Protein AF-A0A1J1JDD0-F1 (afdb_monomer_lite)

Radius of gyration: 22.76 Å; chains: 1; bounding box: 48×54×69 Å

Organism: Planktothrix agardhii (NCBI:txid1160)

pLDDT: mean 76.43, std 16.93, range [41.19, 98.12]

InterPro domains:
  IPR001091 Restriction/modification DNA-methyltransferase [PR00508] (56-70)
  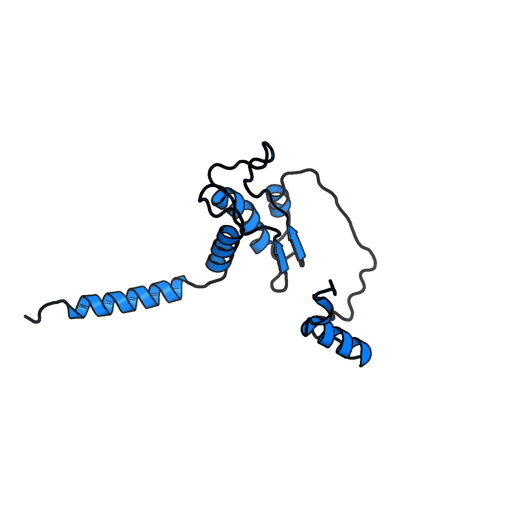IPR001091 Restriction/modification DNA-methyltransferase [PR00508] (86-106)
  IPR002052 DNA methylase, N-6 adenine-specific, conserved site [PS00092] (60-66)
  IPR002941 DNA methylase N-4/N-6 [PF01555] (57-111)
  IPR029063 S-adenosyl-L-methionine-dependent methyltransferase superfamily [G3DSA:3.40.50.150] (36-142)
  IPR029063 S-adenosyl-L-methionine-dependent methyltransferase superfamily [SSF53335] (38-130)

Sequence (152 aa):
MANKSHFNSGHIAINQLKKKGVLHSSIIAGISTLHTIHGVFIQDAVEFLKTLPDSSVQLIIIDPPY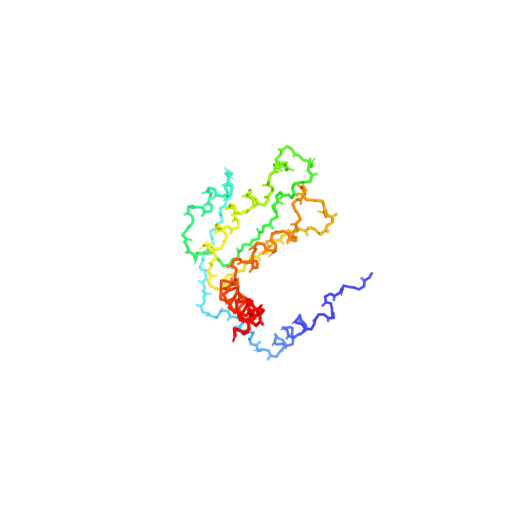NLDLDNWDTFDNYLEWAKGWLDQIYRVLSDSGNCVIFGGFQYQDLKNGDLLEILHYSLMKDSSLDDVLEEIASANQLTNDWEKPFL

Structure (mmCIF, N/CA/C/O backbone):
data_AF-A0A1J1JDD0-F1
#
_entry.id   AF-A0A1J1JDD0-F1
#
loop_
_atom_site.group_PDB
_atom_site.id
_atom_site.type_symbol
_atom_site.label_atom_id
_atom_site.label_alt_id
_atom_site.label_comp_id
_atom_site.label_asym_id
_atom_site.label_entity_id
_atom_site.label_seq_id
_atom_site.pdbx_PDB_ins_code
_atom_site.Cartn_x
_atom_site.Cartn_y
_atom_site.Cartn_z
_atom_site.occupancy
_atom_site.B_iso_or_equiv
_atom_site.auth_seq_id
_atom_site.auth_comp_id
_atom_site.auth_asym_id
_atom_site.auth_atom_id
_atom_site.pdbx_PDB_model_num
ATOM 1 N N . MET A 1 1 ? 19.305 16.853 17.725 1.00 51.75 1 MET A N 1
ATOM 2 C CA . MET A 1 1 ? 18.017 17.482 17.345 1.00 51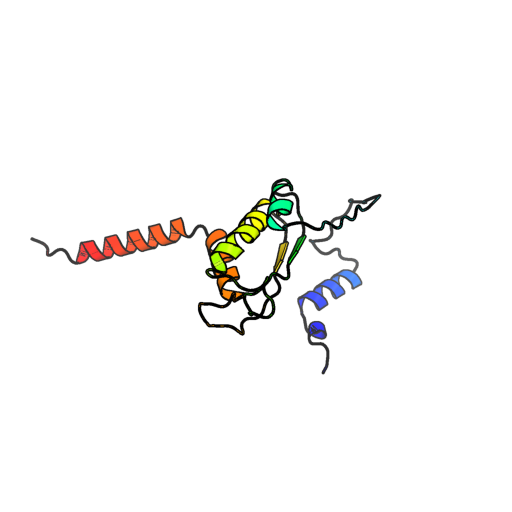.75 1 MET A CA 1
ATOM 3 C C . MET A 1 1 ? 16.911 16.814 18.144 1.00 51.75 1 MET A C 1
ATOM 5 O O . MET A 1 1 ? 16.949 15.596 18.263 1.00 51.75 1 MET A O 1
ATOM 9 N N . ALA A 1 2 ? 15.976 17.569 18.728 1.00 55.94 2 ALA A N 1
ATOM 10 C CA . ALA A 1 2 ? 14.811 16.965 19.378 1.00 55.94 2 ALA A CA 1
ATOM 11 C C . ALA A 1 2 ? 13.950 16.249 18.326 1.00 55.94 2 ALA A C 1
ATOM 13 O O . ALA A 1 2 ? 13.798 16.750 17.210 1.00 55.94 2 ALA A O 1
ATOM 14 N N . ASN A 1 3 ? 13.412 15.078 18.670 1.00 67.06 3 ASN A N 1
ATOM 15 C CA . ASN A 1 3 ? 12.514 14.345 17.785 1.00 67.06 3 ASN A CA 1
ATOM 16 C C . ASN A 1 3 ? 11.291 15.226 17.461 1.00 67.06 3 ASN A C 1
ATOM 18 O O . ASN A 1 3 ? 10.582 15.663 18.370 1.00 67.06 3 ASN A O 1
ATOM 22 N N . LYS A 1 4 ? 11.049 15.484 16.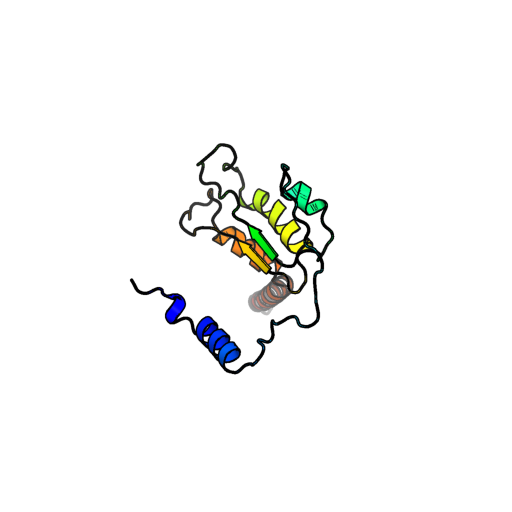166 1.00 69.81 4 LYS A N 1
ATOM 23 C CA . LYS A 1 4 ? 9.928 16.309 15.679 1.00 69.81 4 LYS A CA 1
ATOM 24 C C . LYS A 1 4 ? 8.560 15.758 16.106 1.00 69.81 4 LYS A C 1
ATOM 26 O O . LYS A 1 4 ? 7.601 16.522 16.176 1.00 69.81 4 LYS A O 1
ATOM 31 N N . SER A 1 5 ? 8.465 14.470 16.447 1.00 68.31 5 SER A N 1
ATOM 32 C CA . SER A 1 5 ? 7.222 13.849 16.913 1.00 68.31 5 SER A CA 1
ATOM 33 C C . SER A 1 5 ? 6.717 14.403 18.251 1.00 68.31 5 SER A C 1
ATOM 35 O O . SER A 1 5 ? 5.516 14.345 18.505 1.00 68.31 5 SER A O 1
ATOM 37 N N . HIS A 1 6 ? 7.581 15.002 19.084 1.00 70.25 6 HIS A N 1
ATOM 38 C CA . HIS A 1 6 ? 7.177 15.582 20.373 1.00 70.25 6 HIS A CA 1
ATOM 39 C C . HIS A 1 6 ? 6.193 16.749 20.246 1.00 70.25 6 HIS A C 1
ATOM 41 O O . HIS A 1 6 ? 5.476 17.032 21.203 1.00 70.25 6 HIS A O 1
ATOM 47 N N . PHE A 1 7 ? 6.141 17.399 19.081 1.00 82.00 7 PHE A N 1
ATOM 48 C CA . PHE A 1 7 ? 5.241 18.519 18.803 1.00 82.00 7 PHE A CA 1
ATOM 49 C C . PHE A 1 7 ? 4.066 18.130 17.900 1.00 82.00 7 PHE A C 1
ATOM 51 O O . PHE A 1 7 ? 3.277 18.989 17.513 1.00 82.00 7 PHE A O 1
ATOM 58 N N . ASN A 1 8 ? 3.929 16.848 17.549 1.00 87.69 8 ASN A N 1
ATOM 59 C CA . ASN A 1 8 ? 2.822 16.391 16.722 1.00 87.69 8 ASN A CA 1
ATOM 60 C C . ASN A 1 8 ? 1.518 16.401 17.541 1.00 87.69 8 ASN A C 1
ATOM 62 O O . ASN A 1 8 ? 1.365 15.650 18.508 1.00 87.69 8 ASN A O 1
ATOM 66 N N . SER A 1 9 ? 0.572 17.253 17.142 1.00 87.19 9 SER A N 1
ATOM 67 C CA . SER A 1 9 ? -0.711 17.453 17.826 1.00 87.19 9 SER A CA 1
ATOM 68 C C . SER A 1 9 ? -1.555 16.179 17.904 1.00 87.19 9 SER A C 1
ATOM 70 O O . SER A 1 9 ? -2.175 15.935 18.938 1.00 87.19 9 SER A O 1
ATOM 72 N N . GLY A 1 10 ? -1.526 15.330 16.873 1.00 83.19 10 GLY A N 1
ATOM 73 C CA . GLY A 1 10 ? -2.217 14.039 16.853 1.00 83.19 10 GLY A CA 1
ATOM 74 C C . GLY A 1 10 ? -1.651 13.059 17.882 1.00 83.19 10 GLY A C 1
ATOM 75 O O . GLY A 1 10 ? -2.391 12.526 18.708 1.00 83.19 10 GLY A O 1
ATOM 76 N N . HIS A 1 11 ? -0.327 12.888 17.919 1.00 82.19 11 HIS A N 1
ATOM 77 C CA . HIS A 1 11 ? 0.335 12.069 18.941 1.00 82.19 11 HIS A CA 1
ATOM 78 C C . HIS A 1 11 ? 0.077 12.598 20.356 1.00 82.19 11 HIS A C 1
ATOM 80 O O . HIS A 1 11 ? -0.155 11.814 21.280 1.00 82.19 11 HIS A O 1
ATOM 86 N N . ILE A 1 12 ? 0.101 13.921 20.542 1.00 88.31 12 ILE A N 1
ATOM 87 C CA . ILE A 1 12 ? -0.226 14.552 21.825 1.00 88.31 12 ILE A CA 1
ATOM 88 C C . ILE A 1 12 ? -1.678 14.241 22.215 1.00 88.31 12 ILE A C 1
ATOM 90 O O . ILE A 1 12 ? -1.910 13.818 23.348 1.00 88.31 12 ILE A O 1
ATOM 94 N N . ALA A 1 13 ? -2.637 14.386 21.299 1.00 87.25 13 ALA A N 1
ATOM 95 C CA . ALA A 1 13 ? -4.052 14.113 21.544 1.00 87.25 13 ALA A CA 1
ATOM 96 C C . ALA A 1 13 ? -4.309 12.637 21.895 1.00 87.25 13 ALA A C 1
ATOM 98 O O . ALA A 1 13 ? -4.952 12.354 22.904 1.00 87.25 13 ALA A O 1
ATOM 99 N N . ILE A 1 14 ? -3.732 11.691 21.146 1.00 85.31 14 ILE A N 1
ATOM 100 C CA . ILE A 1 14 ? -3.837 10.248 21.432 1.00 85.31 14 ILE A CA 1
ATOM 101 C C . ILE A 1 14 ? -3.258 9.923 22.817 1.00 85.31 14 ILE A C 1
ATOM 103 O O . ILE A 1 14 ? -3.868 9.196 23.604 1.00 85.31 14 ILE A O 1
ATOM 107 N N . ASN A 1 15 ? -2.111 10.511 23.165 1.00 87.12 15 ASN A N 1
ATOM 108 C CA . ASN A 1 15 ? -1.516 10.341 24.489 1.00 87.12 15 ASN A CA 1
ATOM 109 C C . ASN A 1 15 ? -2.385 10.944 25.606 1.00 87.12 15 ASN A C 1
ATOM 111 O O . ASN A 1 15 ? -2.471 10.368 26.691 1.00 87.12 15 ASN A O 1
ATOM 115 N N . GLN A 1 16 ? -3.032 12.088 25.367 1.00 89.50 16 GLN A N 1
ATOM 116 C CA . GLN A 1 16 ? -3.974 12.688 26.315 1.00 89.50 16 GLN A CA 1
ATOM 117 C C . GLN A 1 16 ? -5.216 11.813 26.513 1.00 89.50 16 GLN A C 1
ATOM 119 O O . GLN A 1 16 ? -5.628 11.624 27.656 1.00 89.50 16 GLN A O 1
ATOM 124 N N . LEU A 1 17 ? -5.778 11.250 25.438 1.00 88.19 17 LEU A N 1
ATOM 125 C CA . LEU A 1 17 ? -6.900 10.308 25.502 1.00 88.19 17 LEU A CA 1
ATOM 126 C C . LEU A 1 17 ? -6.533 9.084 26.346 1.00 88.19 17 LEU A C 1
ATOM 128 O O . LEU A 1 17 ? -7.223 8.785 27.321 1.00 88.19 17 LEU A O 1
ATOM 132 N N . LYS A 1 18 ? -5.371 8.473 26.071 1.00 86.00 18 LYS A N 1
ATOM 133 C CA . LYS A 1 18 ? -4.840 7.345 26.849 1.00 86.00 18 LYS A CA 1
ATOM 134 C C . LYS A 1 18 ? -4.696 7.681 28.336 1.00 86.00 18 LYS A C 1
ATOM 136 O O . LYS A 1 18 ? -5.122 6.899 29.179 1.00 86.00 18 LYS A O 1
ATOM 141 N N . LYS A 1 19 ? -4.136 8.851 28.674 1.00 90.81 19 LYS A N 1
ATOM 142 C CA . LYS A 1 19 ? -3.991 9.312 30.072 1.00 90.81 19 LYS A CA 1
ATOM 143 C C . LYS A 1 19 ? -5.331 9.538 30.773 1.00 90.81 19 LYS A C 1
ATOM 145 O O . LYS A 1 19 ? -5.412 9.356 31.981 1.00 90.81 19 LYS A O 1
ATOM 150 N N . LYS A 1 20 ? -6.362 9.944 30.030 1.00 93.69 20 LYS A N 1
ATOM 151 C CA . LYS A 1 20 ? -7.723 10.161 30.541 1.00 93.69 20 LYS A CA 1
ATOM 152 C C . LYS A 1 20 ? -8.570 8.881 30.566 1.00 93.69 20 LYS A C 1
ATOM 154 O O . LYS A 1 20 ? -9.729 8.952 30.956 1.00 93.69 20 LYS A O 1
ATOM 159 N N . GLY A 1 21 ? -8.028 7.737 30.134 1.00 88.25 21 GLY A N 1
ATOM 160 C CA . GLY A 1 21 ? -8.785 6.488 30.009 1.00 88.25 21 GLY A CA 1
ATOM 161 C C . GLY A 1 21 ? -9.873 6.534 28.931 1.00 88.25 21 GLY A C 1
ATOM 162 O O . GLY A 1 21 ? -10.781 5.710 28.947 1.00 88.25 21 GLY A O 1
ATOM 163 N N . VAL A 1 22 ? -9.801 7.498 28.007 1.00 88.56 22 VAL A N 1
ATOM 164 C CA . VAL A 1 22 ? -10.752 7.641 26.901 1.00 88.56 22 VAL A CA 1
ATOM 165 C C . VAL A 1 22 ? -10.226 6.850 25.709 1.00 88.56 22 VAL A C 1
ATOM 167 O O . VAL A 1 22 ? -9.070 7.003 25.311 1.00 88.56 22 VAL A O 1
ATOM 170 N N . LEU A 1 23 ? -11.076 5.999 25.141 1.00 83.25 23 LEU A N 1
ATOM 171 C CA . LEU A 1 23 ? -10.750 5.228 23.947 1.00 83.25 23 LEU A CA 1
ATOM 172 C C . LEU A 1 23 ? -10.761 6.140 22.714 1.00 83.25 23 LEU A C 1
ATOM 174 O O . LEU A 1 23 ? -11.640 6.986 22.561 1.00 83.25 23 LEU A O 1
ATOM 178 N N . HIS A 1 24 ? -9.771 5.975 21.839 1.00 82.69 24 HIS A N 1
ATOM 179 C CA . HIS A 1 24 ? -9.778 6.624 20.530 1.00 82.69 24 HIS A CA 1
ATOM 180 C C . HIS A 1 24 ? -10.868 5.996 19.650 1.00 82.69 24 HIS A C 1
ATOM 182 O O . HIS A 1 24 ? -11.141 4.805 19.780 1.00 82.69 24 HIS A O 1
ATOM 188 N N . SER A 1 25 ? -11.461 6.760 18.731 1.00 78.62 25 SER A N 1
ATOM 189 C CA . SER A 1 25 ? -12.520 6.266 17.834 1.00 78.62 25 SER A CA 1
ATOM 190 C C . SER A 1 25 ? -12.079 5.091 16.955 1.00 78.62 25 SER A C 1
ATOM 192 O O . SER A 1 25 ? -12.912 4.301 16.532 1.00 78.62 25 SER A O 1
ATOM 194 N N . SER A 1 26 ? -10.772 4.946 16.720 1.00 71.75 26 SER A N 1
ATOM 195 C CA . SER A 1 26 ? -10.186 3.815 15.990 1.00 71.75 26 SER A CA 1
ATOM 196 C C . SER A 1 26 ? -9.942 2.565 16.847 1.00 71.75 26 SER A C 1
ATOM 198 O O . SER A 1 26 ? -9.385 1.591 16.346 1.00 71.75 26 SER A O 1
ATOM 200 N N . ILE A 1 27 ? -10.271 2.581 18.146 1.00 77.88 27 ILE A N 1
ATOM 201 C CA . ILE A 1 27 ? -10.171 1.386 18.991 1.00 77.88 27 ILE A CA 1
ATOM 202 C C . ILE A 1 27 ? -11.222 0.386 18.516 1.00 77.88 27 ILE A C 1
ATOM 204 O O . ILE A 1 27 ? -12.421 0.637 18.611 1.00 77.88 27 ILE A O 1
ATOM 208 N N . ILE A 1 28 ? -10.764 -0.784 18.086 1.00 72.00 28 ILE A N 1
ATOM 209 C CA . ILE A 1 28 ? -11.635 -1.924 17.824 1.00 72.00 28 ILE A CA 1
ATOM 210 C C . ILE A 1 28 ? -11.722 -2.744 19.114 1.00 72.00 28 ILE A C 1
ATOM 212 O O . ILE A 1 28 ? -10.779 -3.440 19.492 1.00 72.00 28 ILE A O 1
ATOM 216 N N . ALA A 1 29 ? -12.838 -2.619 19.832 1.00 72.19 29 ALA A N 1
ATOM 217 C CA . ALA A 1 29 ? -13.115 -3.403 21.033 1.00 72.19 29 ALA A CA 1
ATOM 218 C C . ALA A 1 29 ? -13.839 -4.711 20.672 1.00 72.19 29 ALA A C 1
ATOM 220 O O . ALA A 1 29 ? -14.670 -4.738 19.770 1.00 72.19 29 ALA A O 1
ATOM 221 N N . GLY A 1 30 ? -13.551 -5.794 21.399 1.00 68.25 30 GLY A N 1
ATOM 222 C CA . GLY A 1 30 ? -14.292 -7.056 21.269 1.00 68.25 30 GLY A CA 1
ATOM 223 C C . GLY A 1 30 ? -13.774 -8.036 20.211 1.00 68.25 30 GLY A C 1
ATOM 224 O O . GLY A 1 30 ? -14.352 -9.108 20.070 1.00 68.25 30 GLY A O 1
ATOM 225 N N . ILE A 1 31 ? -12.668 -7.731 19.522 1.00 72.62 31 ILE A N 1
ATOM 226 C CA . ILE A 1 31 ? -11.954 -8.710 18.690 1.00 72.62 31 ILE A CA 1
ATOM 227 C C . ILE A 1 31 ? -10.794 -9.287 19.502 1.00 72.62 31 ILE A C 1
ATOM 229 O O . ILE A 1 31 ? -9.842 -8.586 19.836 1.00 72.62 31 ILE A O 1
ATOM 233 N N . SER A 1 32 ? -10.876 -10.577 19.822 1.00 72.12 32 SER A N 1
ATOM 234 C CA . SER A 1 32 ? -9.757 -11.348 20.361 1.00 72.12 32 SER A CA 1
ATOM 235 C C . SER A 1 32 ? -9.313 -12.342 19.296 1.00 72.12 32 SER A C 1
ATOM 237 O O . SER A 1 32 ? -10.005 -13.319 19.014 1.00 72.12 32 SER A O 1
ATOM 239 N N . THR A 1 33 ? -8.169 -12.080 18.666 1.00 71.12 33 THR A N 1
ATOM 240 C CA . THR A 1 33 ? -7.538 -13.060 17.781 1.00 71.12 33 THR A CA 1
ATOM 241 C C . THR A 1 33 ? -6.827 -14.086 18.654 1.00 71.12 33 THR A C 1
ATOM 243 O O . THR A 1 33 ? -5.789 -13.786 19.241 1.00 71.12 33 THR A O 1
ATOM 246 N N . LEU A 1 34 ? -7.383 -15.291 18.762 1.00 81.00 34 LEU A N 1
ATOM 247 C CA . LEU A 1 34 ? -6.770 -16.363 19.555 1.00 81.00 34 LEU A CA 1
ATOM 248 C C . LEU A 1 34 ? -5.403 -16.784 18.990 1.00 81.00 34 LEU A C 1
ATOM 250 O O . LEU A 1 34 ? -4.522 -17.176 19.748 1.00 81.00 34 LEU A O 1
ATOM 254 N N . HIS A 1 35 ? -5.220 -16.671 17.670 1.00 87.69 35 HIS A N 1
ATOM 255 C CA . HIS A 1 35 ? -3.991 -17.030 16.965 1.00 87.69 35 HIS A CA 1
ATOM 256 C C . HIS A 1 35 ? -3.738 -16.072 15.797 1.00 87.69 35 HIS A C 1
ATOM 258 O O . HIS A 1 35 ? -4.678 -15.521 15.225 1.00 87.69 35 HIS A O 1
ATOM 264 N N . THR A 1 36 ? -2.466 -15.902 15.432 1.00 92.06 36 THR A N 1
ATOM 265 C CA . THR A 1 36 ? -2.048 -15.187 14.217 1.00 92.06 36 THR A CA 1
ATOM 266 C C . THR A 1 36 ? -1.355 -16.161 13.274 1.00 92.06 36 THR A C 1
ATOM 268 O O . THR A 1 36 ? -0.715 -17.113 13.724 1.00 92.06 36 THR A O 1
ATOM 271 N N . ILE A 1 37 ? -1.499 -15.936 11.971 1.00 94.00 37 ILE A N 1
ATOM 272 C CA . ILE A 1 37 ? -0.861 -16.739 10.926 1.00 94.00 37 ILE A CA 1
ATOM 273 C C . ILE A 1 37 ? 0.087 -15.826 10.162 1.00 94.00 37 ILE A C 1
ATOM 275 O O . ILE A 1 37 ? -0.275 -14.705 9.814 1.00 94.00 37 ILE A O 1
ATOM 279 N N . HIS A 1 38 ? 1.304 -16.311 9.931 1.00 96.00 38 HIS A N 1
ATOM 280 C CA . HIS A 1 38 ? 2.373 -15.575 9.266 1.00 96.00 38 HIS A CA 1
ATOM 281 C C . HIS A 1 38 ? 2.849 -16.415 8.088 1.00 96.00 38 HIS A C 1
ATOM 283 O O . HIS A 1 38 ? 3.143 -17.598 8.255 1.00 96.00 38 HIS A O 1
ATOM 289 N N . GLY A 1 39 ? 2.894 -15.812 6.904 1.00 94.81 39 GLY A N 1
ATOM 290 C CA . GLY A 1 39 ? 3.335 -16.464 5.677 1.00 94.81 39 GLY A CA 1
ATOM 291 C C . GLY A 1 39 ? 4.376 -15.609 4.972 1.00 94.81 39 GLY A C 1
ATOM 292 O O . GLY A 1 39 ? 4.237 -14.391 4.911 1.00 94.81 39 GLY A O 1
ATOM 293 N N . VAL A 1 40 ? 5.412 -16.258 4.446 1.00 96.44 40 VAL A N 1
ATOM 294 C CA . VAL A 1 40 ? 6.416 -15.636 3.580 1.00 96.44 40 VAL A CA 1
ATOM 295 C C . VAL A 1 40 ? 6.406 -16.402 2.272 1.00 96.44 40 VAL A C 1
ATOM 297 O O . VAL A 1 40 ? 6.516 -17.628 2.269 1.00 96.44 40 VAL A O 1
ATOM 300 N N . PHE A 1 41 ? 6.260 -15.678 1.172 1.00 95.31 41 PHE A N 1
ATOM 301 C CA . PHE A 1 41 ? 6.122 -16.259 -0.152 1.00 95.31 41 PHE A CA 1
ATOM 302 C C . PHE A 1 41 ? 7.190 -15.681 -1.075 1.00 95.31 41 PHE A C 1
ATOM 304 O O . PHE A 1 41 ? 7.393 -14.471 -1.102 1.00 95.31 41 PHE A O 1
ATOM 311 N N . ILE A 1 42 ? 7.863 -16.552 -1.827 1.00 97.00 42 ILE A N 1
ATOM 312 C CA . ILE A 1 42 ? 8.843 -16.164 -2.845 1.00 97.00 42 ILE A CA 1
ATOM 313 C C . ILE A 1 42 ? 8.151 -16.303 -4.199 1.00 97.00 42 ILE A C 1
ATOM 315 O O . ILE A 1 42 ? 8.087 -17.396 -4.757 1.00 97.00 42 ILE A O 1
ATOM 319 N N . GLN A 1 43 ? 7.566 -15.210 -4.675 1.00 94.31 43 GLN A N 1
ATOM 320 C CA . GLN A 1 43 ? 6.800 -15.155 -5.919 1.00 94.31 43 GLN A CA 1
ATOM 321 C C . GLN A 1 43 ? 6.673 -13.712 -6.408 1.00 94.31 43 GLN A C 1
ATOM 323 O O . GLN A 1 43 ? 6.980 -12.777 -5.666 1.00 94.31 43 GLN A O 1
ATOM 328 N N . ASP A 1 44 ? 6.175 -13.543 -7.631 1.00 94.69 44 ASP A N 1
ATOM 329 C CA . ASP A 1 44 ? 5.758 -12.234 -8.124 1.00 94.69 44 ASP A CA 1
ATOM 330 C C . ASP A 1 44 ? 4.625 -11.661 -7.254 1.00 94.69 44 ASP A C 1
ATOM 332 O O . ASP A 1 44 ? 3.637 -12.340 -6.950 1.00 94.69 44 ASP A O 1
ATOM 336 N N . ALA A 1 45 ? 4.784 -10.409 -6.823 1.00 94.00 45 ALA A N 1
ATOM 337 C CA . ALA A 1 45 ? 3.861 -9.776 -5.888 1.00 94.00 45 ALA A CA 1
ATOM 338 C C . ALA A 1 45 ? 2.475 -9.543 -6.506 1.00 94.00 45 ALA A C 1
ATOM 340 O O . ALA A 1 45 ? 1.468 -9.698 -5.815 1.00 94.00 45 ALA A O 1
ATOM 341 N N . VAL A 1 46 ? 2.398 -9.208 -7.796 1.00 94.50 46 VAL A N 1
ATOM 342 C CA . VAL A 1 46 ? 1.124 -8.954 -8.482 1.00 94.50 46 VAL A CA 1
ATOM 343 C C . VAL A 1 46 ? 0.356 -10.257 -8.664 1.00 94.50 46 VAL A C 1
ATOM 345 O O . VAL A 1 46 ? -0.843 -10.302 -8.383 1.00 94.50 46 VAL A O 1
ATOM 348 N N . GLU A 1 47 ? 1.037 -11.334 -9.059 1.00 97.19 47 GLU A N 1
ATOM 349 C CA . GLU A 1 47 ? 0.423 -12.663 -9.142 1.00 97.19 47 GLU A CA 1
ATOM 350 C C . GLU A 1 47 ? -0.077 -13.148 -7.780 1.00 97.19 47 GLU A C 1
ATOM 352 O O . GLU A 1 47 ? -1.182 -13.682 -7.691 1.00 97.19 47 GLU A O 1
ATOM 357 N N . PHE A 1 48 ? 0.662 -12.887 -6.697 1.00 96.88 48 PHE A N 1
ATOM 358 C CA . PHE A 1 48 ? 0.165 -13.182 -5.355 1.00 96.88 48 PHE A CA 1
ATOM 359 C C . PHE A 1 48 ? -1.097 -12.392 -5.018 1.00 96.88 48 PHE A C 1
ATOM 361 O O . PHE A 1 48 ? -2.079 -12.974 -4.552 1.00 96.88 48 PHE A O 1
ATOM 368 N N . LEU A 1 49 ? -1.090 -11.077 -5.258 1.00 96.56 49 LEU A N 1
ATOM 369 C CA . LEU A 1 49 ? -2.231 -10.222 -4.941 1.00 96.56 49 LEU A CA 1
ATOM 370 C C . LEU A 1 49 ? -3.499 -10.688 -5.670 1.00 96.56 49 LEU A C 1
ATOM 372 O O . LEU A 1 49 ? -4.568 -10.693 -5.063 1.00 96.56 49 LEU A O 1
ATOM 376 N N . LYS A 1 50 ? -3.390 -11.166 -6.920 1.00 96.94 50 LYS A N 1
ATOM 377 C CA . LYS A 1 50 ? -4.513 -11.751 -7.683 1.00 96.94 50 LYS A CA 1
ATOM 378 C C . LYS A 1 50 ? -5.162 -12.961 -7.003 1.00 96.94 50 LYS A C 1
ATOM 380 O O . LYS A 1 50 ? -6.330 -13.234 -7.257 1.00 96.94 50 LYS A O 1
ATOM 385 N N . THR A 1 51 ? -4.439 -13.679 -6.141 1.00 97.19 51 THR A N 1
ATOM 386 C CA . THR A 1 51 ? -4.996 -14.811 -5.378 1.00 97.19 51 THR A CA 1
ATOM 387 C C . THR A 1 51 ? -5.809 -14.375 -4.157 1.00 97.19 51 THR A C 1
ATOM 389 O O . THR A 1 51 ? -6.598 -15.163 -3.633 1.00 97.19 51 THR A O 1
ATOM 392 N N . LEU A 1 52 ? -5.624 -13.134 -3.693 1.00 97.25 52 LEU A N 1
ATOM 393 C CA . LEU A 1 52 ? -6.340 -12.600 -2.540 1.00 97.25 52 LEU A CA 1
ATOM 394 C C . LEU A 1 52 ? -7.759 -12.162 -2.936 1.00 97.25 52 LEU A C 1
ATOM 396 O O . LEU A 1 52 ? -7.931 -11.566 -4.006 1.00 97.25 52 LEU A O 1
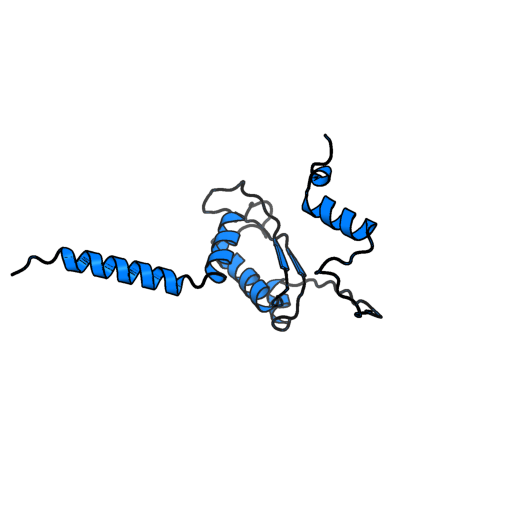ATOM 400 N N . PRO A 1 53 ? -8.772 -12.389 -2.081 1.00 98.12 53 PRO A N 1
ATOM 401 C CA . PRO A 1 53 ? -10.117 -11.873 -2.309 1.00 98.12 53 PRO A CA 1
ATOM 402 C C . PRO A 1 53 ? -10.166 -10.340 -2.310 1.00 98.12 53 PRO A C 1
ATOM 404 O O . PRO A 1 53 ? -9.341 -9.680 -1.670 1.00 98.12 53 PRO A O 1
ATOM 407 N N . ASP A 1 54 ? -11.173 -9.787 -2.978 1.00 97.94 54 ASP A N 1
ATOM 408 C CA . ASP A 1 54 ? -11.499 -8.360 -2.913 1.00 97.94 54 ASP A CA 1
ATOM 409 C C . ASP A 1 54 ? -11.777 -7.946 -1.457 1.00 97.94 54 ASP A C 1
ATOM 411 O O . ASP A 1 54 ? -12.304 -8.736 -0.667 1.00 97.94 54 ASP A O 1
ATOM 415 N N . SER A 1 55 ? -11.406 -6.716 -1.095 1.00 97.06 55 SER A N 1
ATOM 416 C CA . SER A 1 55 ? -11.685 -6.115 0.220 1.00 97.06 55 SER A CA 1
ATOM 417 C C . SER A 1 55 ? -11.276 -6.962 1.439 1.00 97.06 55 SER A C 1
ATOM 419 O O . SER A 1 55 ? -11.930 -6.934 2.484 1.00 97.06 55 SER A O 1
ATOM 421 N N . SER A 1 56 ? -10.186 -7.723 1.324 1.00 97.31 56 SER A N 1
ATOM 422 C CA . SER A 1 56 ? -9.717 -8.670 2.344 1.00 97.31 56 SER A CA 1
ATOM 423 C C . SER A 1 56 ? -8.528 -8.177 3.176 1.00 97.31 56 SER A C 1
ATOM 425 O O . SER A 1 56 ? -8.183 -8.800 4.183 1.00 97.31 56 SER A O 1
ATOM 427 N N . VAL A 1 57 ? -7.901 -7.062 2.790 1.00 97.06 57 VAL A N 1
ATOM 428 C CA . VAL A 1 57 ? -6.668 -6.554 3.401 1.00 97.06 57 VAL A CA 1
ATOM 429 C C . VAL A 1 57 ? -6.910 -5.220 4.106 1.00 97.06 57 VAL A C 1
ATOM 431 O O . VAL A 1 57 ? -7.398 -4.264 3.514 1.00 97.06 57 VAL A O 1
ATOM 434 N N . GLN A 1 58 ? -6.518 -5.140 5.380 1.00 95.00 58 GLN A N 1
ATOM 435 C CA . GLN A 1 58 ? -6.682 -3.930 6.199 1.00 95.00 58 GLN A CA 1
ATOM 436 C C . GLN A 1 58 ? -5.516 -2.938 6.069 1.00 95.00 58 GLN A C 1
ATOM 438 O O . GLN A 1 58 ? -5.693 -1.730 6.232 1.00 95.00 58 GLN A O 1
ATOM 443 N N . LEU A 1 59 ? -4.302 -3.437 5.850 1.00 95.38 59 LEU A N 1
ATOM 444 C CA . LEU A 1 59 ? -3.102 -2.613 5.766 1.00 95.38 59 LEU A CA 1
ATOM 445 C C . LEU A 1 59 ? -2.134 -3.222 4.762 1.00 95.38 59 LEU A C 1
ATOM 447 O O . LEU A 1 59 ? -1.738 -4.378 4.911 1.00 95.38 59 LEU A O 1
ATOM 451 N N . ILE A 1 60 ? -1.728 -2.416 3.787 1.00 96.19 60 ILE A N 1
ATOM 452 C CA . ILE A 1 60 ? -0.637 -2.728 2.868 1.00 96.19 60 ILE A CA 1
ATOM 453 C C . ILE A 1 60 ? 0.509 -1.766 3.147 1.00 96.19 60 ILE A C 1
ATOM 455 O O . ILE A 1 60 ? 0.311 -0.561 3.301 1.00 96.19 60 ILE A O 1
ATOM 459 N N . ILE A 1 61 ? 1.713 -2.317 3.231 1.00 95.56 61 ILE A N 1
ATOM 460 C CA . ILE A 1 61 ? 2.955 -1.565 3.365 1.00 95.56 61 ILE A CA 1
ATOM 461 C C . ILE A 1 61 ? 3.827 -1.995 2.194 1.00 95.56 61 ILE A C 1
ATOM 463 O O . ILE A 1 61 ? 4.124 -3.184 2.072 1.00 95.56 61 ILE A O 1
ATOM 467 N N . ILE A 1 62 ? 4.200 -1.055 1.331 1.00 91.56 62 ILE A N 1
ATOM 468 C CA . ILE A 1 62 ? 4.939 -1.349 0.106 1.00 91.56 62 ILE A CA 1
ATOM 469 C C . ILE A 1 62 ? 6.113 -0.385 -0.069 1.00 91.56 62 ILE A C 1
ATOM 471 O O . ILE A 1 62 ? 5.970 0.827 0.077 1.00 91.56 62 ILE A O 1
ATOM 475 N N . ASP A 1 63 ? 7.268 -0.956 -0.390 1.00 89.31 63 ASP A N 1
ATOM 476 C CA . ASP A 1 63 ? 8.487 -0.260 -0.798 1.00 89.31 63 ASP A CA 1
ATOM 477 C C . ASP A 1 63 ? 8.865 -0.808 -2.184 1.00 89.31 63 ASP A C 1
ATOM 479 O O . ASP A 1 63 ? 9.585 -1.809 -2.266 1.00 89.31 63 ASP A O 1
ATOM 483 N N . PRO A 1 64 ? 8.224 -0.309 -3.260 1.00 87.44 64 PRO A N 1
ATOM 484 C CA . PRO A 1 64 ? 8.397 -0.877 -4.591 1.00 87.44 64 PRO A CA 1
ATOM 485 C C . PRO A 1 64 ? 9.763 -0.496 -5.195 1.00 87.44 64 PRO A C 1
ATOM 487 O O . PRO A 1 64 ? 10.376 0.475 -4.761 1.00 87.44 64 PRO A O 1
ATOM 490 N N . PRO A 1 65 ? 10.231 -1.215 -6.230 1.00 84.69 65 PRO A N 1
ATOM 491 C CA . PRO A 1 65 ? 11.201 -0.680 -7.193 1.00 84.69 65 PRO A CA 1
ATOM 492 C C . PRO A 1 65 ? 10.790 0.728 -7.670 1.00 84.69 65 PRO A C 1
ATOM 494 O O . PRO A 1 65 ? 9.600 0.943 -7.881 1.00 84.69 65 PRO A O 1
ATOM 497 N N . TYR A 1 66 ? 11.737 1.657 -7.854 1.00 74.38 66 TYR A N 1
ATOM 498 C CA . TYR A 1 66 ? 11.492 3.071 -8.221 1.00 74.38 66 TYR A CA 1
ATOM 499 C C . TYR A 1 66 ? 12.116 3.481 -9.565 1.00 74.38 66 TYR A C 1
ATOM 501 O O . TYR A 1 66 ? 12.179 4.668 -9.891 1.00 74.38 66 TYR A O 1
ATOM 509 N N . ASN A 1 67 ? 12.578 2.517 -10.357 1.00 74.44 67 ASN A N 1
ATOM 510 C CA . ASN A 1 67 ? 13.275 2.763 -11.613 1.00 74.44 67 ASN A CA 1
ATOM 511 C C . ASN A 1 67 ? 14.564 3.588 -11.433 1.00 74.44 67 ASN A C 1
ATOM 513 O O . ASN A 1 67 ? 14.794 4.556 -12.158 1.00 74.44 67 ASN A O 1
ATOM 517 N N . LEU A 1 68 ? 15.364 3.282 -10.405 1.00 68.50 68 LEU A N 1
ATOM 518 C CA . LEU A 1 68 ? 16.585 4.030 -10.076 1.00 68.50 68 LEU A CA 1
ATOM 519 C C . LEU A 1 68 ? 17.833 3.462 -10.757 1.00 68.50 68 LEU A C 1
ATOM 521 O O . LEU A 1 68 ? 18.935 3.942 -10.479 1.00 68.50 68 LEU A O 1
ATOM 525 N N . ASP A 1 69 ? 17.678 2.433 -11.598 1.00 67.44 69 ASP A N 1
ATOM 526 C CA . ASP A 1 69 ? 18.769 1.697 -12.245 1.00 67.44 69 ASP A CA 1
ATOM 527 C C . ASP A 1 69 ? 19.830 1.196 -11.242 1.00 67.44 69 ASP A C 1
ATOM 529 O O . ASP A 1 69 ? 21.007 1.023 -11.571 1.00 67.44 69 ASP A O 1
ATOM 533 N N . LEU A 1 70 ? 19.426 0.969 -9.985 1.00 67.69 70 LEU A N 1
ATOM 534 C CA . LEU A 1 70 ? 20.315 0.450 -8.942 1.00 67.69 70 LEU A CA 1
ATOM 535 C C . LEU A 1 70 ? 20.621 -1.034 -9.151 1.00 67.69 70 LEU A C 1
ATOM 537 O O . LEU A 1 70 ? 21.676 -1.510 -8.734 1.00 67.69 70 LEU A O 1
ATOM 541 N N . ASP A 1 71 ? 19.706 -1.746 -9.803 1.00 70.44 71 ASP A N 1
ATOM 542 C CA . ASP A 1 71 ? 19.804 -3.160 -10.126 1.00 70.44 71 ASP A CA 1
ATOM 543 C C . ASP A 1 71 ? 18.948 -3.498 -11.355 1.00 70.44 71 ASP A C 1
ATOM 545 O O . ASP A 1 71 ? 18.013 -2.784 -11.703 1.00 70.44 71 ASP A O 1
ATOM 549 N N . ASN A 1 72 ? 19.204 -4.658 -11.970 1.00 69.25 72 ASN A N 1
ATOM 550 C CA . ASN A 1 72 ? 18.508 -5.107 -13.188 1.00 69.25 72 ASN A CA 1
ATOM 551 C C . ASN A 1 72 ? 16.990 -5.326 -13.020 1.00 69.25 72 ASN A C 1
ATOM 553 O O . ASN A 1 72 ? 16.282 -5.480 -14.012 1.00 69.25 72 ASN A O 1
ATOM 557 N N . TRP A 1 73 ? 16.502 -5.437 -11.782 1.00 70.75 73 TRP A N 1
ATOM 558 C CA . TRP A 1 73 ? 15.074 -5.572 -11.468 1.00 70.75 73 TRP A CA 1
ATOM 559 C C . TRP A 1 73 ? 14.383 -4.214 -11.262 1.00 70.75 73 TRP A C 1
ATOM 561 O O . TRP A 1 73 ? 13.170 -4.179 -11.072 1.00 70.75 73 TRP A O 1
ATOM 571 N N . ASP A 1 74 ? 15.148 -3.121 -11.307 1.00 72.12 74 ASP A N 1
ATOM 572 C CA . ASP A 1 74 ? 14.726 -1.743 -11.056 1.00 72.12 74 ASP A CA 1
ATOM 573 C C . ASP A 1 74 ? 14.901 -0.873 -12.315 1.00 72.12 74 ASP A C 1
ATOM 575 O O . ASP A 1 74 ? 15.307 0.285 -12.228 1.00 72.12 74 ASP A O 1
ATOM 579 N N . THR A 1 75 ? 14.627 -1.467 -13.484 1.00 71.75 75 THR A N 1
ATOM 580 C CA . THR A 1 75 ? 14.645 -0.798 -14.792 1.00 71.75 75 THR A CA 1
ATOM 581 C C . THR A 1 75 ? 13.377 -1.146 -15.580 1.00 71.75 75 THR A C 1
ATOM 583 O O . THR A 1 75 ? 13.121 -2.311 -15.892 1.00 71.75 75 THR A O 1
ATOM 586 N N . PHE A 1 76 ? 12.593 -0.132 -15.939 1.00 74.19 76 PHE A N 1
ATOM 587 C CA . PHE A 1 76 ? 11.320 -0.236 -16.647 1.00 74.19 76 PHE A CA 1
ATOM 588 C C . PHE A 1 76 ? 11.223 0.839 -17.734 1.00 74.19 76 PHE A C 1
ATOM 590 O O . PHE A 1 76 ? 11.441 2.021 -17.470 1.00 74.19 76 PHE A O 1
ATOM 597 N N . ASP A 1 77 ? 10.829 0.441 -18.948 1.00 75.50 77 ASP A N 1
ATOM 598 C CA . ASP A 1 77 ? 10.631 1.374 -20.069 1.00 75.50 77 ASP A CA 1
ATOM 599 C C . ASP A 1 77 ? 9.469 2.349 -19.814 1.00 75.50 77 ASP A C 1
ATOM 601 O O . ASP A 1 77 ? 9.523 3.516 -20.201 1.00 75.50 77 ASP A O 1
ATOM 605 N N . ASN A 1 78 ? 8.416 1.859 -19.155 1.00 78.50 78 ASN A N 1
ATOM 606 C CA . ASN A 1 78 ? 7.253 2.630 -18.735 1.00 78.50 78 ASN A CA 1
ATOM 607 C C . ASN A 1 78 ? 6.905 2.263 -17.290 1.00 78.50 78 ASN A C 1
ATOM 609 O O . ASN A 1 78 ? 6.113 1.352 -17.029 1.00 78.50 78 ASN A O 1
ATOM 613 N N . TYR A 1 79 ? 7.530 2.969 -16.349 1.00 79.25 79 TYR A N 1
ATOM 614 C CA . TYR A 1 79 ? 7.352 2.715 -14.924 1.00 79.25 79 TYR A CA 1
ATOM 615 C C . TYR A 1 79 ? 5.888 2.802 -14.495 1.00 79.25 79 TYR A C 1
ATOM 617 O O . TYR A 1 79 ? 5.409 1.932 -13.773 1.00 79.25 79 TYR A O 1
ATOM 625 N N . LEU A 1 80 ? 5.157 3.815 -14.968 1.00 79.25 80 LEU A N 1
ATOM 626 C CA . LEU A 1 80 ? 3.769 4.011 -14.576 1.00 79.25 80 LEU A CA 1
ATOM 627 C C . LEU A 1 80 ? 2.883 2.845 -15.030 1.00 79.25 80 LEU A C 1
ATOM 629 O O . LEU A 1 80 ? 2.033 2.396 -14.269 1.00 79.25 80 LEU A O 1
ATOM 633 N N . GLU A 1 81 ? 3.070 2.326 -16.244 1.00 82.75 81 GLU A N 1
ATOM 634 C CA . GLU A 1 81 ? 2.317 1.161 -16.732 1.00 82.75 81 GLU A CA 1
ATOM 635 C C . GLU A 1 81 ? 2.604 -0.102 -15.920 1.00 82.75 81 GLU A C 1
ATOM 637 O O . GLU A 1 81 ? 1.671 -0.811 -15.539 1.00 82.75 81 GLU A O 1
ATOM 642 N N . TRP A 1 82 ? 3.870 -0.345 -15.582 1.00 86.06 82 TRP A N 1
ATOM 643 C CA . TRP A 1 82 ? 4.233 -1.415 -14.657 1.00 86.06 82 TRP A CA 1
ATOM 644 C C . TRP A 1 82 ? 3.597 -1.198 -13.273 1.00 86.06 82 TRP A C 1
ATOM 646 O O . TRP A 1 82 ? 3.007 -2.122 -12.703 1.00 86.06 82 TRP A O 1
ATOM 656 N N . ALA A 1 83 ? 3.629 0.038 -12.766 1.00 87.94 83 ALA A N 1
ATOM 657 C CA . ALA A 1 83 ? 3.119 0.382 -11.448 1.00 87.94 83 ALA A CA 1
ATOM 658 C C . ALA A 1 83 ? 1.598 0.243 -11.327 1.00 87.94 83 ALA A C 1
ATOM 660 O O . ALA A 1 83 ? 1.092 -0.224 -10.304 1.00 87.94 83 ALA A O 1
ATOM 661 N N . LYS A 1 84 ? 0.861 0.561 -12.398 1.00 86.50 84 LYS A N 1
ATOM 662 C CA . LYS A 1 84 ? -0.589 0.329 -12.487 1.00 86.50 84 LYS A CA 1
ATOM 663 C C . LYS A 1 84 ? -0.957 -1.116 -12.168 1.00 86.50 84 LYS A C 1
ATOM 665 O O . LYS A 1 84 ? -1.948 -1.342 -11.480 1.00 86.50 84 LYS A O 1
ATOM 670 N N . GLY A 1 85 ? -0.138 -2.081 -12.592 1.00 89.81 85 GLY A N 1
ATOM 671 C CA . GLY A 1 85 ? -0.378 -3.502 -12.346 1.00 89.81 85 GLY A CA 1
ATOM 672 C C . GLY A 1 85 ? -0.532 -3.837 -10.860 1.00 89.81 85 GLY A C 1
ATOM 673 O O . GLY A 1 85 ? -1.498 -4.501 -10.476 1.00 89.81 85 GLY A O 1
ATOM 674 N N . TRP A 1 86 ? 0.376 -3.351 -10.009 1.00 91.62 86 TRP A N 1
ATOM 675 C CA . TRP A 1 86 ? 0.278 -3.571 -8.564 1.00 91.62 86 TRP A CA 1
ATOM 676 C C . TRP A 1 86 ? -0.680 -2.589 -7.881 1.00 91.62 86 TRP A C 1
ATOM 678 O O . TRP A 1 86 ? -1.402 -3.004 -6.974 1.00 91.62 86 TRP A O 1
ATOM 688 N N . LEU A 1 87 ? -0.769 -1.333 -8.338 1.00 91.56 87 LEU A N 1
ATOM 689 C CA . LEU A 1 87 ? -1.719 -0.348 -7.803 1.00 91.56 87 LEU A CA 1
ATOM 690 C C . LEU A 1 87 ? -3.157 -0.845 -7.934 1.00 91.56 87 LEU A C 1
ATOM 692 O O . LEU A 1 87 ? -3.916 -0.818 -6.967 1.00 91.56 87 LEU A O 1
ATOM 696 N N . ASP A 1 88 ? -3.532 -1.373 -9.097 1.00 91.94 88 ASP A N 1
ATOM 697 C CA . ASP A 1 88 ? -4.886 -1.861 -9.333 1.00 91.94 88 ASP A CA 1
ATOM 698 C C . ASP A 1 88 ? -5.267 -3.013 -8.411 1.00 91.94 88 ASP A C 1
ATOM 700 O O . ASP A 1 88 ? -6.395 -3.058 -7.913 1.00 91.94 88 ASP A O 1
ATOM 704 N N . GLN A 1 89 ? -4.319 -3.905 -8.131 1.00 95.31 89 GLN A N 1
ATOM 705 C CA . GLN A 1 89 ? -4.542 -4.988 -7.186 1.00 95.31 89 GLN A CA 1
ATOM 706 C C . GLN A 1 89 ? -4.621 -4.490 -5.743 1.00 95.31 89 GLN A C 1
ATOM 708 O O . GLN A 1 89 ? -5.486 -4.963 -5.014 1.00 95.31 89 GLN A O 1
ATOM 713 N N . ILE A 1 90 ? -3.792 -3.518 -5.342 1.00 94.38 90 ILE A N 1
ATOM 714 C CA . ILE A 1 90 ? -3.871 -2.875 -4.019 1.00 94.38 90 ILE A CA 1
ATOM 715 C C . ILE A 1 90 ? -5.271 -2.296 -3.790 1.00 94.38 90 ILE A C 1
ATOM 717 O O . ILE A 1 90 ? -5.898 -2.625 -2.787 1.00 94.38 90 ILE A O 1
ATOM 721 N N . TYR A 1 91 ? -5.790 -1.508 -4.737 1.00 93.00 91 TYR A N 1
ATOM 722 C CA . TYR A 1 91 ? -7.144 -0.949 -4.649 1.00 93.00 91 TYR A CA 1
ATOM 723 C C . TYR A 1 91 ? -8.221 -2.031 -4.517 1.00 93.00 91 TYR A C 1
ATOM 725 O O . TYR A 1 91 ? -9.138 -1.881 -3.721 1.00 93.00 91 TYR A O 1
ATOM 733 N N . ARG A 1 92 ? -8.109 -3.129 -5.276 1.00 96.44 92 ARG A N 1
ATOM 734 C CA . ARG A 1 92 ? -9.086 -4.226 -5.242 1.00 96.44 92 ARG A CA 1
ATOM 735 C C . ARG A 1 92 ? -9.095 -4.968 -3.902 1.00 96.44 92 ARG A C 1
ATOM 737 O O . ARG A 1 92 ? -10.160 -5.315 -3.396 1.00 96.44 92 ARG A O 1
ATOM 744 N N . VAL A 1 93 ? -7.921 -5.276 -3.351 1.00 97.81 93 VAL A N 1
ATOM 745 C CA . VAL A 1 93 ? -7.820 -6.127 -2.151 1.00 97.81 93 VAL A CA 1
ATOM 746 C C . VAL A 1 93 ? -7.974 -5.346 -0.849 1.00 97.81 93 VAL A C 1
ATOM 748 O O . VAL A 1 93 ? -8.244 -5.961 0.182 1.00 97.81 93 VAL A O 1
ATOM 751 N N . LEU A 1 94 ? -7.795 -4.022 -0.859 1.00 96.56 94 LEU A N 1
ATOM 752 C CA . LEU A 1 94 ? -8.012 -3.189 0.322 1.00 96.56 94 LEU A CA 1
ATOM 753 C C . LEU A 1 94 ? -9.492 -3.143 0.706 1.00 96.56 94 LEU A C 1
ATOM 755 O O . LEU A 1 94 ? -10.371 -3.005 -0.142 1.00 96.56 94 LEU A O 1
ATOM 759 N N . SER A 1 95 ? -9.766 -3.264 2.003 1.00 95.00 95 SER A N 1
ATOM 760 C CA . SER A 1 95 ? -11.095 -2.994 2.554 1.00 95.00 95 SER A CA 1
ATOM 761 C C . SER A 1 95 ? -11.443 -1.502 2.465 1.00 95.00 95 SER A C 1
ATOM 763 O O . SER A 1 95 ? -10.553 -0.660 2.362 1.00 95.00 95 SER A O 1
ATOM 765 N N . ASP A 1 96 ? -12.725 -1.156 2.606 1.00 90.50 96 ASP A N 1
ATOM 766 C CA . ASP A 1 96 ? -13.198 0.243 2.599 1.00 90.50 96 ASP A CA 1
ATOM 767 C C . ASP A 1 96 ? -12.540 1.118 3.684 1.00 90.50 96 ASP A C 1
ATOM 769 O O . ASP A 1 96 ? -12.419 2.331 3.541 1.00 90.50 96 ASP A O 1
ATOM 773 N N . SER A 1 97 ? -12.123 0.508 4.799 1.00 88.62 97 SER A N 1
ATOM 774 C CA . SER A 1 97 ? -11.377 1.163 5.886 1.00 88.62 97 SER A CA 1
ATOM 775 C C . SER A 1 97 ? -9.876 0.855 5.851 1.00 88.62 97 SER A C 1
ATOM 777 O O . SER A 1 97 ? -9.142 1.169 6.798 1.00 88.62 97 SER A O 1
ATOM 779 N N . GLY A 1 98 ? -9.428 0.188 4.790 1.00 90.31 98 GLY A N 1
ATOM 780 C CA . GLY A 1 98 ? -8.063 -0.238 4.567 1.00 90.31 98 GLY A CA 1
ATOM 781 C C . GLY A 1 98 ? -7.154 0.940 4.249 1.00 90.31 98 GLY A C 1
ATOM 782 O O . GLY A 1 98 ? -7.586 1.985 3.774 1.00 90.31 98 GLY A O 1
ATOM 783 N N . ASN A 1 99 ? -5.870 0.795 4.557 1.00 91.19 99 ASN A N 1
ATOM 784 C CA . ASN A 1 99 ? -4.875 1.826 4.273 1.00 91.19 99 ASN A CA 1
ATOM 785 C C . ASN A 1 99 ? -3.696 1.224 3.507 1.00 91.19 99 ASN A C 1
ATOM 787 O O . ASN A 1 99 ? -3.270 0.104 3.793 1.00 91.19 99 ASN A O 1
ATOM 791 N N . CYS A 1 100 ? -3.134 1.993 2.576 1.00 93.25 100 CYS A N 1
ATOM 792 C CA . CYS A 1 100 ? -1.873 1.675 1.916 1.00 93.25 100 CYS A CA 1
ATOM 793 C C . CYS A 1 100 ? -0.814 2.703 2.300 1.00 93.25 100 CYS A C 1
ATOM 795 O O . CYS A 1 100 ? -1.057 3.906 2.228 1.00 93.25 100 CYS A O 1
ATOM 797 N N . VAL A 1 101 ? 0.370 2.230 2.676 1.00 91.56 101 VAL A N 1
ATOM 798 C CA . VAL A 1 101 ? 1.551 3.066 2.890 1.00 91.56 101 VAL A CA 1
ATOM 799 C C . VAL A 1 101 ? 2.568 2.710 1.818 1.00 91.56 101 VAL A C 1
ATOM 801 O O . VAL A 1 101 ? 3.087 1.596 1.810 1.00 91.56 101 VAL A O 1
ATOM 804 N N . ILE A 1 102 ? 2.827 3.661 0.924 1.00 89.19 102 ILE A N 1
ATOM 805 C CA . ILE A 1 102 ? 3.806 3.541 -0.157 1.00 89.19 102 ILE A CA 1
ATOM 806 C C . ILE A 1 102 ? 5.026 4.366 0.247 1.00 89.19 102 ILE A C 1
ATOM 808 O O . ILE A 1 102 ? 4.901 5.558 0.542 1.00 89.19 102 ILE A O 1
ATOM 812 N N . PHE A 1 103 ? 6.188 3.728 0.319 1.00 85.94 103 PHE A N 1
ATOM 813 C CA . PHE A 1 103 ? 7.451 4.441 0.478 1.00 85.94 103 PHE A CA 1
ATOM 814 C C . PHE A 1 103 ? 7.856 5.091 -0.855 1.00 85.94 103 PHE A C 1
ATOM 816 O O . PHE A 1 103 ? 7.298 4.784 -1.903 1.00 85.94 103 PHE A O 1
ATOM 823 N N . GLY A 1 104 ? 8.773 6.055 -0.819 1.00 80.12 104 GLY A N 1
ATOM 824 C CA . GLY A 1 104 ? 9.275 6.701 -2.031 1.00 80.12 104 GLY A CA 1
ATOM 825 C C . GLY A 1 104 ? 9.882 8.072 -1.769 1.00 80.12 104 GLY A C 1
ATOM 826 O O . GLY A 1 104 ? 9.659 8.687 -0.722 1.00 80.12 104 GLY A O 1
ATOM 827 N N . GLY A 1 105 ? 10.676 8.548 -2.726 1.00 72.00 105 GLY A N 1
ATOM 828 C CA . GLY A 1 105 ? 11.262 9.887 -2.726 1.00 72.00 105 GLY A CA 1
ATOM 829 C C . GLY A 1 105 ? 10.766 10.720 -3.907 1.00 72.00 105 GLY A C 1
ATOM 830 O O . GLY A 1 105 ? 10.432 10.174 -4.947 1.00 72.00 105 GLY A O 1
ATOM 831 N N . PHE A 1 106 ? 10.783 12.047 -3.751 1.00 64.88 106 PHE A N 1
ATOM 832 C CA . PHE A 1 106 ? 10.403 13.031 -4.786 1.00 64.88 106 PHE A CA 1
ATOM 833 C C . PHE A 1 106 ? 11.599 13.548 -5.606 1.00 64.88 106 PHE A C 1
ATOM 835 O O . PHE A 1 106 ? 11.590 14.666 -6.120 1.00 64.88 106 PHE A O 1
ATOM 842 N N . GLN A 1 107 ? 12.723 12.831 -5.570 1.00 57.34 107 GLN A N 1
ATOM 843 C CA . GLN A 1 107 ? 14.024 13.370 -5.984 1.00 57.34 107 GLN A CA 1
ATOM 844 C C . GLN A 1 107 ? 14.350 13.135 -7.462 1.00 57.34 107 GLN A C 1
ATOM 846 O O . GLN A 1 107 ? 15.389 13.604 -7.921 1.00 57.34 107 GLN A O 1
ATOM 851 N N . TYR A 1 108 ? 13.470 12.474 -8.213 1.00 55.00 108 TYR A N 1
ATOM 852 C CA . TYR A 1 108 ? 13.745 12.036 -9.578 1.00 55.00 108 TYR A CA 1
ATOM 853 C C . TYR A 1 108 ? 12.672 12.569 -10.534 1.00 55.00 108 TYR A C 1
ATOM 855 O O . TYR A 1 108 ? 11.818 11.833 -10.999 1.00 55.00 108 TYR A O 1
ATOM 863 N N . GLN A 1 109 ? 12.729 13.873 -10.828 1.00 52.78 109 GLN A N 1
ATOM 864 C CA . GLN A 1 109 ? 11.751 14.594 -11.664 1.00 52.78 109 GLN A CA 1
ATOM 865 C C . GLN A 1 109 ? 11.902 14.369 -13.184 1.00 52.78 109 GLN A C 1
ATOM 867 O O . GLN A 1 109 ? 11.304 15.100 -13.975 1.00 52.78 109 GLN A O 1
ATOM 872 N N . ASP A 1 110 ? 12.707 13.398 -13.613 1.00 54.88 110 ASP A N 1
ATOM 873 C CA . ASP A 1 110 ? 12.828 13.061 -15.030 1.00 54.88 110 ASP A CA 1
ATOM 874 C C . ASP A 1 110 ? 11.772 12.011 -15.393 1.00 54.88 110 ASP A C 1
ATOM 876 O O . ASP A 1 110 ? 11.698 10.981 -14.735 1.00 54.88 110 ASP A O 1
ATOM 880 N N . LEU A 1 111 ? 11.023 12.236 -16.483 1.00 50.91 111 LEU A N 1
ATOM 881 C CA . LEU A 1 111 ? 9.943 11.393 -17.059 1.00 50.91 111 LEU A CA 1
ATOM 882 C C . LEU A 1 111 ? 10.270 9.895 -17.260 1.00 50.91 111 LEU A C 1
ATOM 884 O O . LEU A 1 111 ? 9.424 9.132 -17.718 1.00 50.91 111 LEU A O 1
ATOM 888 N N . LYS A 1 112 ? 11.514 9.485 -17.012 1.00 52.91 112 LYS A N 1
ATOM 889 C CA . LYS A 1 112 ? 11.952 8.090 -17.058 1.00 52.91 112 LYS A CA 1
ATOM 890 C C . LYS A 1 112 ? 11.917 7.412 -15.694 1.00 52.91 112 LYS A C 1
ATOM 892 O O . LYS A 1 112 ? 11.845 6.195 -15.659 1.00 52.91 112 LYS A O 1
ATOM 897 N N . ASN A 1 113 ? 11.963 8.157 -14.597 1.00 57.06 113 ASN A N 1
ATOM 898 C CA . ASN A 1 113 ? 12.192 7.606 -13.269 1.00 57.06 113 ASN A CA 1
ATOM 899 C C . ASN A 1 113 ? 10.876 7.580 -12.492 1.00 57.06 113 ASN A C 1
ATOM 901 O O . ASN A 1 113 ? 10.093 8.525 -12.549 1.00 57.06 113 ASN A O 1
ATOM 905 N N . GLY A 1 114 ? 10.626 6.485 -11.784 1.00 58.66 114 GLY A N 1
ATOM 906 C CA . GLY A 1 114 ? 9.370 6.224 -11.104 1.00 58.66 114 GLY A CA 1
ATOM 907 C C . GLY A 1 114 ? 9.170 7.064 -9.852 1.00 58.66 114 GLY A C 1
ATOM 908 O O . GLY A 1 114 ? 9.293 6.557 -8.738 1.00 58.66 114 GLY A O 1
ATOM 909 N N . ASP A 1 115 ? 8.861 8.349 -10.020 1.00 69.81 115 ASP A N 1
ATOM 910 C CA . ASP A 1 115 ? 8.611 9.255 -8.901 1.00 69.81 115 ASP A CA 1
ATOM 911 C C . ASP A 1 115 ? 7.290 8.889 -8.195 1.00 69.81 115 ASP A C 1
ATOM 913 O O . ASP A 1 115 ? 6.263 8.587 -8.815 1.00 69.81 115 ASP A O 1
ATOM 917 N N . LEU A 1 116 ? 7.303 8.980 -6.863 1.00 73.00 116 LEU A N 1
ATOM 918 C CA . LEU A 1 116 ? 6.121 8.906 -6.007 1.00 73.00 116 LEU A CA 1
ATOM 919 C C . LEU A 1 116 ? 5.010 9.855 -6.488 1.00 73.00 116 LEU A C 1
ATOM 921 O O . LEU A 1 116 ? 3.830 9.569 -6.302 1.00 73.00 116 LEU A O 1
ATOM 925 N N . LEU A 1 117 ? 5.369 10.968 -7.130 1.00 70.62 117 LEU A N 1
ATOM 926 C CA . LEU A 1 117 ? 4.419 11.928 -7.682 1.00 70.62 117 LEU A CA 1
ATOM 927 C C . LEU A 1 117 ? 3.538 11.338 -8.798 1.00 70.62 117 LEU A C 1
ATOM 929 O O . LEU A 1 117 ? 2.345 11.637 -8.839 1.00 70.62 117 LEU A O 1
ATOM 933 N N . GLU A 1 118 ? 4.076 10.466 -9.655 1.00 71.38 118 GLU A N 1
ATOM 934 C CA . GLU A 1 118 ? 3.302 9.798 -10.713 1.00 71.38 118 GLU A CA 1
ATOM 935 C C . GLU A 1 118 ? 2.355 8.741 -10.136 1.00 71.38 118 GLU A C 1
ATOM 937 O O . GLU A 1 118 ? 1.186 8.661 -10.524 1.00 71.38 118 GLU A O 1
ATOM 942 N N . ILE A 1 119 ? 2.829 7.983 -9.142 1.00 77.44 119 ILE A N 1
ATOM 943 C CA . ILE A 1 119 ? 2.014 7.018 -8.390 1.00 77.44 119 ILE A CA 1
ATOM 944 C C . ILE A 1 119 ? 0.854 7.738 -7.697 1.00 77.44 119 ILE A C 1
ATOM 946 O O . ILE A 1 119 ? -0.295 7.297 -7.780 1.00 77.44 119 ILE A O 1
ATOM 950 N N . LEU A 1 120 ? 1.142 8.860 -7.030 1.00 75.00 120 LEU A N 1
ATOM 951 C CA . LEU A 1 120 ? 0.138 9.688 -6.366 1.00 75.00 120 LEU A CA 1
ATOM 952 C C . LEU A 1 120 ? -0.860 10.259 -7.371 1.00 75.00 120 LEU A C 1
ATOM 954 O O . LEU A 1 120 ? -2.059 10.217 -7.112 1.00 75.00 120 LEU A O 1
ATOM 958 N N . HIS A 1 121 ? -0.392 10.752 -8.519 1.00 72.56 121 HIS A N 1
ATOM 959 C CA . HIS A 1 121 ? -1.264 11.269 -9.569 1.00 72.56 121 HIS A CA 1
ATOM 960 C C . HIS A 1 121 ? -2.245 10.200 -10.064 1.00 72.56 121 HIS A C 1
ATOM 962 O O . HIS A 1 121 ? -3.448 10.446 -10.087 1.00 72.56 121 HIS A O 1
ATOM 968 N N . TYR A 1 122 ? -1.760 8.994 -10.379 1.00 75.75 122 TYR A N 1
ATOM 969 C CA . TYR A 1 122 ? -2.626 7.884 -10.781 1.00 75.75 122 TYR A CA 1
ATOM 970 C C . TYR A 1 122 ? -3.625 7.497 -9.687 1.00 75.75 122 TYR A C 1
ATOM 972 O O . TYR A 1 122 ? -4.812 7.324 -9.957 1.00 75.75 122 TYR A O 1
ATOM 980 N N . SER A 1 123 ? -3.149 7.405 -8.446 1.00 75.25 123 SER A N 1
ATOM 981 C CA . SER A 1 123 ? -3.971 7.049 -7.287 1.00 75.25 123 SER A CA 1
ATOM 982 C C . SER A 1 123 ? -5.106 8.057 -7.068 1.00 75.25 123 SER A C 1
ATOM 984 O O . SER A 1 123 ? -6.254 7.674 -6.860 1.00 75.25 123 SER A O 1
ATOM 986 N N . LEU A 1 124 ? -4.808 9.353 -7.196 1.00 69.31 124 LEU A N 1
ATOM 987 C CA . LEU A 1 124 ? -5.795 10.426 -7.088 1.00 69.31 124 LEU A CA 1
ATOM 988 C C . LEU A 1 124 ? -6.787 10.420 -8.253 1.00 69.31 124 LEU A C 1
ATOM 990 O O . LEU A 1 124 ? -7.978 10.605 -8.022 1.00 69.31 124 LEU A O 1
ATOM 994 N N . MET A 1 125 ? -6.327 10.185 -9.486 1.00 68.69 125 MET A N 1
ATOM 995 C CA . MET A 1 125 ? -7.213 10.081 -10.652 1.00 68.69 125 MET A CA 1
ATOM 996 C C . MET A 1 125 ? -8.179 8.901 -10.553 1.00 68.69 125 MET A C 1
ATOM 998 O O . MET A 1 125 ? -9.302 8.996 -11.028 1.00 68.69 125 MET A O 1
ATOM 1002 N N . LYS A 1 126 ? -7.757 7.799 -9.933 1.00 68.12 126 LYS A N 1
ATOM 1003 C CA . LYS A 1 126 ? -8.607 6.623 -9.736 1.00 68.12 126 LYS A CA 1
ATOM 1004 C C . LYS A 1 126 ? -9.648 6.812 -8.627 1.00 68.12 126 LYS A C 1
ATOM 1006 O O . LYS A 1 126 ? -10.714 6.210 -8.691 1.00 68.12 126 LYS A O 1
ATOM 1011 N N . ASP A 1 127 ? -9.326 7.623 -7.623 1.00 62.34 127 ASP A N 1
ATOM 1012 C CA . ASP A 1 127 ? -10.204 7.933 -6.486 1.00 62.34 127 ASP A CA 1
ATOM 1013 C C . ASP A 1 127 ? -11.230 9.033 -6.812 1.00 62.34 127 ASP A C 1
ATOM 1015 O O . ASP A 1 127 ? -12.289 9.130 -6.194 1.00 62.34 127 ASP A O 1
ATOM 1019 N N . SER A 1 128 ? -10.942 9.873 -7.809 1.00 49.25 128 SER A N 1
ATOM 1020 C CA . SER A 1 128 ? -11.827 10.966 -8.191 1.00 49.25 128 SER A CA 1
ATOM 1021 C C . SER A 1 128 ? -12.768 10.569 -9.326 1.00 49.25 128 SER A C 1
ATOM 1023 O O . SER A 1 128 ? -12.353 10.173 -10.411 1.00 49.25 128 SER A O 1
ATOM 1025 N N . SER A 1 129 ? -14.062 10.777 -9.080 1.00 51.84 129 SER A N 1
ATOM 1026 C CA . SER A 1 129 ? -15.153 10.881 -10.054 1.00 51.84 129 SER A CA 1
ATOM 1027 C C . SER A 1 129 ? -14.971 12.094 -10.990 1.00 51.84 129 SER A C 1
ATOM 1029 O O . SER A 1 129 ? -15.859 12.927 -11.155 1.00 51.84 129 SER A O 1
ATOM 1031 N N . LEU A 1 130 ? -13.776 12.246 -11.567 1.00 48.97 130 LEU A N 1
ATOM 1032 C CA . LEU A 1 130 ? -13.392 13.347 -12.451 1.00 48.97 130 LEU A CA 1
ATOM 1033 C C . LEU A 1 130 ? -14.105 13.295 -13.805 1.00 48.97 130 LEU A 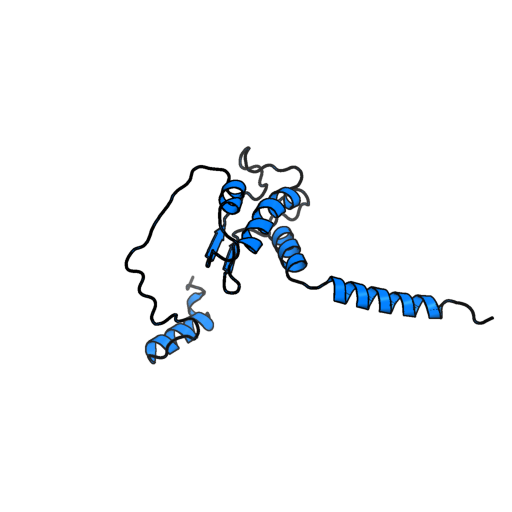C 1
ATOM 1035 O O . LEU A 1 130 ? -14.072 14.298 -14.512 1.00 48.97 130 LEU A O 1
ATOM 1039 N N . ASP A 1 131 ? -14.787 12.196 -14.138 1.00 54.06 131 ASP A N 1
ATOM 1040 C CA . ASP A 1 131 ? -15.712 12.161 -15.274 1.00 54.06 131 ASP A CA 1
ATOM 1041 C C . ASP A 1 131 ? -16.801 13.241 -15.118 1.00 54.06 131 ASP A C 1
ATOM 1043 O O . ASP A 1 131 ? -17.070 13.969 -16.071 1.00 54.06 131 ASP A O 1
ATOM 1047 N N . ASP A 1 132 ? -17.311 13.470 -13.899 1.00 50.62 132 ASP A N 1
ATOM 1048 C CA . ASP A 1 132 ? -18.351 14.478 -13.635 1.00 50.62 132 ASP A CA 1
ATOM 1049 C C . ASP A 1 132 ? -17.823 15.919 -13.790 1.00 50.62 132 ASP A C 1
ATOM 1051 O O . ASP A 1 132 ? -18.492 16.794 -14.339 1.00 50.62 132 ASP A O 1
ATOM 1055 N N . VAL A 1 133 ? -16.590 16.184 -13.342 1.00 48.97 133 VAL A N 1
ATOM 1056 C CA . VAL A 1 133 ? -15.970 17.522 -13.426 1.00 48.97 133 VAL A CA 1
ATOM 1057 C C . VAL A 1 133 ? -15.505 17.822 -14.853 1.00 48.97 133 VAL A C 1
ATOM 1059 O O . VAL A 1 133 ? -15.573 18.967 -15.302 1.00 48.97 133 VAL A O 1
ATOM 1062 N N . LEU A 1 134 ? -15.046 16.808 -15.595 1.00 47.16 134 LEU A N 1
ATOM 1063 C CA . LEU A 1 134 ? -14.711 16.947 -17.010 1.00 47.16 134 LEU A CA 1
ATOM 1064 C C . LEU A 1 134 ? -15.969 17.133 -17.869 1.00 47.16 134 LEU A C 1
ATOM 1066 O O . LEU A 1 134 ? -15.921 17.943 -18.793 1.00 47.16 134 LEU A O 1
ATOM 1070 N N . GLU A 1 135 ? -17.097 16.487 -17.547 1.00 53.25 135 GLU A N 1
ATOM 1071 C CA . GLU A 1 135 ? -18.401 16.775 -18.167 1.00 53.25 135 GLU A CA 1
ATOM 1072 C C . GLU A 1 135 ? -18.892 18.198 -17.856 1.00 53.25 135 GLU A C 1
ATOM 1074 O O . GLU A 1 135 ? -19.409 18.882 -18.747 1.00 53.25 135 GLU A O 1
ATOM 1079 N N . GLU A 1 136 ? -18.687 18.689 -16.632 1.00 48.88 136 GLU A N 1
ATOM 1080 C CA . GLU A 1 136 ? -19.061 20.050 -16.231 1.00 48.88 136 GLU A CA 1
ATOM 1081 C C . GLU A 1 136 ? -18.191 21.112 -16.933 1.00 48.88 136 GLU A C 1
ATOM 1083 O O . GLU A 1 136 ? -18.710 22.098 -17.465 1.00 48.88 136 GLU A O 1
ATOM 1088 N N . ILE A 1 137 ? -16.877 20.883 -17.042 1.00 48.66 137 ILE A N 1
ATOM 1089 C CA . ILE A 1 137 ? -15.944 21.746 -17.786 1.00 48.66 137 ILE A CA 1
ATOM 1090 C C . ILE A 1 137 ? -16.201 21.671 -19.301 1.00 48.66 137 ILE A C 1
ATOM 1092 O O . ILE A 1 137 ? -16.131 22.694 -19.987 1.00 48.66 137 ILE A O 1
ATOM 1096 N N . ALA A 1 138 ? -16.526 20.495 -19.846 1.00 52.28 138 ALA A N 1
ATOM 1097 C CA . ALA A 1 138 ? -16.899 20.335 -21.251 1.00 52.28 138 ALA A CA 1
ATOM 1098 C C . ALA A 1 138 ? -18.213 21.068 -21.567 1.00 52.28 138 ALA A C 1
ATOM 1100 O O . ALA A 1 138 ? -18.276 21.794 -22.559 1.00 52.28 138 ALA A O 1
ATOM 1101 N N . SER A 1 139 ? -19.213 20.973 -20.685 1.00 54.81 139 SER A N 1
ATOM 1102 C CA . SER A 1 139 ? -20.482 21.708 -20.793 1.00 54.81 139 SER A CA 1
ATOM 1103 C C . SER A 1 139 ? -20.280 23.224 -20.690 1.00 54.81 139 SER A C 1
ATOM 1105 O O . SER A 1 139 ? -20.858 23.986 -21.469 1.00 54.81 139 SER A O 1
ATOM 1107 N N . ALA A 1 140 ? -19.402 23.680 -19.790 1.00 51.09 140 ALA A N 1
ATOM 1108 C CA . ALA A 1 140 ? -19.040 25.091 -19.655 1.00 51.09 140 ALA A CA 1
ATOM 1109 C C . ALA A 1 140 ? -18.300 25.634 -20.894 1.00 51.09 140 ALA A C 1
ATOM 1111 O O . ALA A 1 140 ? -18.551 26.765 -21.312 1.00 51.09 140 ALA A O 1
ATOM 1112 N N . ASN A 1 141 ? -17.445 24.824 -21.528 1.00 48.44 141 ASN A N 1
ATOM 1113 C CA . ASN A 1 141 ? -16.743 25.186 -22.765 1.00 48.44 141 ASN A CA 1
ATOM 1114 C C . ASN A 1 141 ? -17.623 25.090 -24.027 1.00 48.44 141 ASN A C 1
ATOM 1116 O O . ASN A 1 141 ? -17.336 25.713 -25.048 1.00 48.44 141 ASN A O 1
ATOM 1120 N N . GLN A 1 142 ? -18.706 24.316 -23.992 1.00 54.12 142 GLN A N 1
ATOM 1121 C CA . GLN A 1 142 ? -19.679 24.274 -25.084 1.00 54.12 142 GLN A CA 1
ATOM 1122 C C . GLN A 1 142 ? -20.575 25.519 -25.070 1.00 54.12 142 GLN A C 1
ATOM 1124 O O . GLN A 1 142 ? -20.855 26.085 -26.125 1.00 54.12 142 GLN A O 1
ATOM 1129 N N . LEU A 1 143 ? -20.912 26.013 -23.872 1.00 47.69 143 LEU A N 1
ATOM 1130 C CA . LEU A 1 143 ? -21.597 27.289 -23.678 1.00 47.69 143 LEU A CA 1
ATOM 1131 C C . LEU A 1 143 ? -20.765 28.479 -24.171 1.00 47.69 143 LEU A C 1
ATOM 1133 O O . LEU A 1 143 ? -21.341 29.370 -24.781 1.00 47.69 143 LEU A O 1
ATOM 1137 N N . THR A 1 144 ? -19.439 28.506 -23.980 1.00 48.91 144 THR A N 1
ATOM 1138 C CA . THR A 1 144 ? -18.578 29.595 -24.492 1.00 48.91 144 THR A CA 1
ATOM 1139 C C . THR A 1 144 ? -18.450 29.596 -26.020 1.00 48.91 144 THR A C 1
ATOM 1141 O O . THR A 1 144 ? -18.428 30.672 -26.614 1.00 48.91 144 THR A O 1
ATOM 1144 N N . ASN A 1 145 ? -18.474 28.428 -26.671 1.00 45.81 145 ASN A N 1
ATOM 1145 C CA . ASN A 1 145 ? -18.460 28.311 -28.138 1.00 45.81 145 ASN A CA 1
ATOM 1146 C C . ASN A 1 145 ? -19.782 28.736 -28.815 1.00 45.81 145 ASN A C 1
ATOM 1148 O O . ASN A 1 145 ? -19.791 29.043 -30.008 1.00 45.81 145 ASN A O 1
ATOM 1152 N N . ASP A 1 146 ? -20.900 28.780 -28.084 1.00 49.84 146 ASP A N 1
ATOM 1153 C CA . ASP A 1 146 ? -22.184 29.263 -28.611 1.00 49.84 146 ASP A CA 1
ATOM 1154 C C . ASP A 1 146 ? -22.315 30.802 -28.603 1.00 49.84 146 ASP A C 1
ATOM 1156 O O . ASP A 1 146 ? -23.147 31.335 -29.338 1.00 49.84 146 ASP A O 1
ATOM 1160 N N . TRP A 1 147 ? -21.458 31.532 -27.870 1.00 41.19 147 TRP A N 1
ATOM 1161 C CA . TRP A 1 147 ? -21.393 33.008 -27.901 1.00 41.19 147 TRP A CA 1
ATOM 1162 C C . TRP A 1 147 ? -20.558 33.572 -29.063 1.00 41.19 147 TRP A C 1
ATOM 1164 O O . TRP A 1 147 ? -20.664 34.761 -29.362 1.00 41.19 147 TRP A O 1
ATOM 1174 N N . GLU A 1 148 ? -19.748 32.747 -29.735 1.00 44.88 148 GLU A N 1
ATOM 1175 C CA . GLU A 1 148 ? -18.919 33.160 -30.883 1.00 44.88 148 GLU A CA 1
ATOM 1176 C C . GLU A 1 148 ? -19.611 32.982 -32.245 1.00 44.88 148 GLU A C 1
ATOM 1178 O O . GLU A 1 148 ? -19.056 33.347 -33.284 1.00 44.88 148 GLU A O 1
ATOM 1183 N N . LYS A 1 149 ? -20.846 32.465 -32.279 1.00 49.00 149 LYS A N 1
ATOM 1184 C CA . LYS A 1 149 ? -21.633 32.435 -33.518 1.00 49.00 149 LYS A CA 1
ATOM 1185 C C . LYS A 1 149 ? -22.185 33.838 -33.792 1.00 49.00 149 LYS A C 1
ATOM 1187 O O . LYS A 1 149 ? -22.935 34.356 -32.965 1.00 49.00 149 LYS A O 1
ATOM 1192 N N . PRO A 1 150 ? -21.857 34.472 -34.933 1.00 41.84 150 PRO A N 1
ATOM 1193 C CA . PRO A 1 150 ? -22.442 35.760 -35.269 1.00 41.84 150 PRO A CA 1
ATOM 1194 C C . PRO A 1 150 ? -23.958 35.593 -35.394 1.00 41.84 150 PRO A C 1
ATOM 1196 O O . PRO A 1 150 ? -24.434 34.710 -36.111 1.00 41.84 150 PRO A O 1
ATOM 1199 N N . PHE A 1 151 ? -24.707 36.432 -34.677 1.00 46.62 151 PHE A N 1
ATOM 1200 C CA . PHE A 1 151 ? -26.138 36.594 -34.904 1.00 46.62 151 PHE A CA 1
ATOM 1201 C C . PHE A 1 151 ? -26.333 36.967 -36.380 1.00 46.62 151 PHE A C 1
ATOM 1203 O O . PHE A 1 151 ? -25.813 37.993 -36.824 1.00 46.62 151 PHE A O 1
ATOM 1210 N N . LEU A 1 152 ? -27.004 36.092 -37.136 1.00 45.78 152 LEU A N 1
ATOM 1211 C CA . LEU A 1 152 ? -27.537 36.418 -38.461 1.00 45.78 152 LEU A CA 1
ATOM 1212 C C . LEU A 1 152 ? -28.467 37.634 -38.381 1.00 45.78 152 LEU A C 1
ATOM 1214 O O . LEU A 1 152 ? -29.246 37.710 -37.402 1.00 45.78 152 LEU A O 1
#

Foldseek 3Di:
DPDPVVPDPVSVVCVVCVVVVHDDPPDDPDDDDPDDDDDDDDDDPLVVLVVAAFQAAAEAEDEDQWLPVPDPVNHDQQLLVVVCSVVVSCNGRHHPNHDYHYDADQPDPDNRTRHPVSVVVVVVVVVDPCVVVVVVVVVVVVVVVVVPDDDD

Secondary structure (DSSP, 8-state):
---GGGG-HHHHHHHHHHHTTPPPTT---S---S--------S-HHHHHHHSPTT-EEEEEE----S-SSSTTS--SSHHHHHHHHHHHHHHHEEEEEEEEE---S---STTS--HHHHHHHHHHHHS-HHHHHHHHHHHHHHHHHSSS---